Protein AF-A0A242WA40-F1 (afdb_monomer)

Secondary structure (DSSP, 8-state):
------PEEEEEEEEEEEEE--EEEEGGGTEEEE--EEEEEEEETTEEEEEE--HHHHTT--TT-EEEEEE-SS-EE-----------

Solvent-accessible surface area (backbone atoms only — not comparable to full-atom values): 5531 Å² total; per-residue (Å²): 133,86,74,81,85,66,47,49,82,40,72,23,34,28,75,41,78,48,78,44,84,47,46,85,48,42,72,95,78,71,39,75,48,45,79,60,46,34,34,39,31,33,40,43,96,97,42,78,41,80,40,83,48,56,67,76,58,56,74,74,58,54,74,71,39,76,41,72,28,30,42,46,100,87,50,69,45,66,87,86,71,84,73,77,82,73,81,128

pLDDT: mean 85.47, std 18.05, range [37.31, 98.25]

Structure (mmCIF, N/CA/C/O backbone):
data_AF-A0A242WA40-F1
#
_entry.id   AF-A0A242WA40-F1
#
loop_
_atom_site.group_PDB
_atom_site.id
_atom_site.type_symbol
_atom_site.label_atom_id
_atom_site.label_alt_id
_atom_site.label_comp_id
_atom_site.label_asym_id
_atom_site.label_entity_id
_atom_site.label_seq_id
_atom_site.pdbx_PDB_ins_code
_atom_site.Cartn_x
_atom_site.Cartn_y
_atom_site.Cartn_z
_atom_site.occupancy
_atom_site.B_iso_or_equiv
_atom_site.auth_seq_id
_atom_site.auth_comp_id
_atom_site.auth_asym_id
_atom_site.auth_atom_id
_atom_site.pdbx_PDB_model_num
ATOM 1 N N . MET A 1 1 ? 7.017 23.006 23.303 1.00 37.31 1 MET A N 1
ATOM 2 C CA . MET A 1 1 ? 6.130 21.824 23.315 1.00 37.31 1 MET A CA 1
ATOM 3 C C . MET A 1 1 ? 6.188 21.191 21.935 1.00 37.31 1 MET A C 1
ATOM 5 O O . MET A 1 1 ? 5.650 21.766 21.001 1.00 37.31 1 MET A O 1
ATOM 9 N N . LEU A 1 2 ? 6.916 20.085 21.779 1.00 38.44 2 LEU A N 1
ATOM 10 C CA . LEU A 1 2 ? 6.898 19.289 20.549 1.00 38.44 2 LEU A CA 1
ATOM 11 C C . LEU A 1 2 ? 5.665 18.390 20.644 1.00 38.44 2 LEU A C 1
ATOM 13 O O . LEU A 1 2 ? 5.713 17.359 21.303 1.00 38.44 2 LEU A O 1
ATOM 17 N N . GLY A 1 3 ? 4.535 18.858 20.110 1.00 40.03 3 GLY A N 1
ATOM 18 C CA . GLY A 1 3 ? 3.309 18.069 20.069 1.00 40.03 3 GLY A CA 1
ATOM 19 C C . GLY A 1 3 ? 3.552 16.787 19.281 1.00 40.03 3 GLY A C 1
ATOM 20 O O . GLY A 1 3 ? 4.061 16.836 18.162 1.00 40.03 3 GLY A O 1
ATOM 21 N N . ASP A 1 4 ? 3.225 15.648 19.882 1.00 48.69 4 ASP A N 1
ATOM 22 C CA . ASP A 1 4 ? 3.223 14.343 19.239 1.00 48.69 4 ASP A CA 1
ATOM 23 C C . ASP A 1 4 ? 2.307 14.363 18.000 1.00 48.69 4 ASP A C 1
ATOM 25 O O . ASP A 1 4 ? 1.116 14.079 18.089 1.00 48.69 4 ASP A O 1
ATOM 29 N N . PHE A 1 5 ? 2.856 14.644 16.815 1.00 51.28 5 PHE A N 1
ATOM 30 C CA . PHE A 1 5 ? 2.199 14.386 15.524 1.00 51.28 5 PHE A CA 1
ATOM 31 C C . PHE A 1 5 ? 2.167 12.877 15.222 1.00 51.28 5 PHE A C 1
ATOM 33 O O . PHE A 1 5 ? 2.544 12.424 14.142 1.00 51.28 5 PHE A O 1
ATOM 40 N N . LYS A 1 6 ? 1.778 12.060 16.202 1.00 69.25 6 LYS A N 1
ATOM 41 C CA . LYS A 1 6 ? 1.616 10.618 16.031 1.00 69.25 6 LYS A CA 1
ATOM 42 C C . LYS A 1 6 ? 0.219 10.404 15.468 1.00 69.25 6 LYS A C 1
ATOM 44 O O . LYS A 1 6 ? -0.762 10.665 16.159 1.00 69.25 6 LYS A O 1
ATOM 49 N N . GLY A 1 7 ? 0.139 9.994 14.202 1.00 78.38 7 GLY A N 1
ATOM 50 C CA . GLY A 1 7 ? -1.129 9.641 13.567 1.00 78.38 7 GLY A CA 1
ATOM 51 C C . GLY A 1 7 ? -1.928 8.670 14.441 1.00 78.38 7 GLY A C 1
ATOM 52 O O . GLY A 1 7 ? -1.362 7.884 15.208 1.00 78.38 7 GLY A O 1
ATOM 53 N N . LYS A 1 8 ? -3.254 8.734 14.358 1.00 89.12 8 LYS A N 1
ATOM 54 C CA . LYS A 1 8 ? -4.142 7.847 15.110 1.00 89.12 8 LYS A CA 1
ATOM 55 C C . LYS A 1 8 ? -4.044 6.443 14.522 1.00 89.12 8 LYS A C 1
ATOM 57 O O . LYS A 1 8 ? -4.226 6.262 13.324 1.00 89.12 8 LYS A O 1
ATOM 62 N N . LEU A 1 9 ? -3.775 5.440 15.354 1.00 91.75 9 LEU A N 1
ATOM 63 C CA . LEU A 1 9 ? -3.779 4.052 14.897 1.00 91.75 9 LEU A CA 1
ATOM 64 C C . LEU A 1 9 ? -5.220 3.608 14.603 1.00 91.75 9 LEU A C 1
ATOM 66 O O . LEU A 1 9 ? -6.080 3.658 15.485 1.00 91.75 9 LEU A O 1
ATOM 70 N N . VAL A 1 10 ? -5.470 3.149 13.380 1.00 93.12 10 VAL A N 1
ATOM 71 C CA . VAL A 1 10 ? -6.782 2.705 12.890 1.00 93.12 10 VAL A CA 1
ATOM 72 C C . VAL A 1 10 ? -6.676 1.335 12.216 1.00 93.12 10 VAL A C 1
ATOM 74 O O . VAL A 1 10 ? -5.589 0.900 11.825 1.00 93.12 10 VAL A O 1
ATOM 77 N N . ASN A 1 11 ? -7.809 0.639 12.099 1.00 94.81 11 ASN A N 1
ATOM 78 C CA . ASN A 1 11 ? -7.934 -0.511 11.205 1.00 94.81 11 ASN A CA 1
ATOM 79 C C . ASN A 1 11 ? -8.372 0.011 9.838 1.00 94.81 11 ASN A C 1
ATOM 81 O O . ASN A 1 11 ? -9.414 0.655 9.738 1.00 94.81 11 ASN A O 1
ATOM 85 N N . ALA A 1 12 ? -7.577 -0.259 8.810 1.00 95.94 12 ALA A N 1
ATOM 86 C CA . ALA A 1 12 ? -7.903 0.062 7.432 1.00 95.94 12 ALA A CA 1
ATOM 87 C C . ALA A 1 12 ? -8.168 -1.222 6.653 1.00 95.94 12 ALA A C 1
ATOM 89 O O . ALA A 1 12 ? -7.405 -2.184 6.757 1.00 95.94 12 ALA A O 1
ATOM 90 N N . LYS A 1 13 ? -9.231 -1.225 5.852 1.00 97.75 13 LYS A N 1
ATOM 91 C CA . LYS A 1 13 ? -9.550 -2.325 4.947 1.00 97.75 13 LYS A CA 1
ATOM 92 C C . LYS A 1 13 ? -8.846 -2.118 3.616 1.00 97.75 13 LYS A C 1
ATOM 94 O O . LYS A 1 13 ? -8.909 -1.032 3.043 1.00 97.75 13 LYS A O 1
ATOM 99 N N . VAL A 1 14 ? -8.216 -3.161 3.099 1.00 97.56 14 VAL A N 1
ATOM 100 C CA . VAL A 1 14 ? -7.662 -3.169 1.744 1.00 97.56 14 VAL A CA 1
ATOM 101 C C . VAL A 1 14 ? -8.808 -3.419 0.774 1.00 97.56 14 VAL A C 1
ATOM 103 O O . VAL A 1 14 ? -9.415 -4.488 0.787 1.00 97.56 14 VAL A O 1
ATOM 106 N N . ILE A 1 15 ? -9.134 -2.426 -0.049 1.00 98.00 15 ILE A N 1
ATOM 107 C CA . ILE A 1 15 ? -10.271 -2.500 -0.981 1.00 98.00 15 ILE A CA 1
ATOM 108 C C . ILE A 1 15 ? -9.841 -2.736 -2.430 1.00 98.00 15 ILE A C 1
ATOM 110 O O . ILE A 1 15 ? -10.656 -3.180 -3.231 1.00 98.00 15 ILE A O 1
ATOM 114 N N . ASP A 1 16 ? -8.576 -2.465 -2.761 1.00 98.25 16 ASP A N 1
ATOM 115 C CA . ASP A 1 16 ? -8.006 -2.726 -4.084 1.00 98.25 16 ASP A CA 1
ATOM 116 C C . ASP A 1 16 ? -6.479 -2.904 -4.006 1.00 98.25 16 ASP A C 1
ATOM 118 O O . ASP A 1 16 ? -5.821 -2.422 -3.074 1.00 98.25 16 ASP A O 1
ATOM 122 N N . LYS A 1 17 ? -5.919 -3.602 -4.998 1.00 97.62 17 LYS A N 1
ATOM 123 C CA . LYS A 1 17 ? -4.489 -3.876 -5.151 1.00 97.62 17 LYS A CA 1
ATOM 124 C C . LYS A 1 17 ? -4.076 -3.710 -6.606 1.00 97.62 17 LYS A C 1
ATOM 126 O O . LYS A 1 17 ? -4.595 -4.392 -7.484 1.00 97.62 17 LYS A O 1
ATOM 131 N N . LYS A 1 18 ? -3.046 -2.899 -6.853 1.00 97.94 18 LYS A N 1
ATOM 132 C CA . LYS A 1 18 ? -2.528 -2.659 -8.203 1.00 97.94 18 LYS A CA 1
ATOM 133 C C . LYS A 1 18 ? -1.008 -2.733 -8.254 1.00 97.94 18 LYS A C 1
ATOM 135 O O . LYS A 1 18 ? -0.318 -2.032 -7.522 1.00 97.94 18 LYS A O 1
ATOM 140 N N . PHE A 1 19 ? -0.487 -3.547 -9.166 1.00 97.25 19 PHE A N 1
ATOM 141 C CA . PHE A 1 19 ? 0.922 -3.520 -9.553 1.00 97.25 19 PHE A CA 1
ATOM 142 C C . PHE A 1 19 ? 1.080 -2.687 -10.826 1.00 97.25 19 PHE A C 1
ATOM 144 O O . PHE A 1 19 ? 0.304 -2.843 -11.770 1.00 97.25 19 PHE A O 1
ATOM 151 N N . ILE A 1 20 ? 2.065 -1.794 -10.839 1.00 97.00 20 ILE A N 1
ATOM 152 C CA . ILE A 1 20 ? 2.458 -1.029 -12.023 1.00 97.00 20 ILE A CA 1
ATOM 153 C C . ILE A 1 20 ? 3.895 -1.421 -12.337 1.00 97.00 20 ILE A C 1
ATOM 155 O O . ILE A 1 20 ? 4.792 -1.189 -11.523 1.00 97.00 20 ILE A O 1
ATOM 159 N N . GLU A 1 21 ? 4.092 -2.036 -13.500 1.00 95.50 21 GLU A N 1
ATOM 160 C CA . GLU A 1 21 ? 5.421 -2.378 -13.988 1.00 95.50 21 GLU A CA 1
ATOM 161 C C . GLU A 1 21 ? 6.240 -1.103 -14.225 1.00 95.50 21 GLU A C 1
ATOM 163 O O . GLU A 1 21 ? 5.709 -0.073 -14.643 1.00 95.50 21 GLU A O 1
ATOM 168 N N . GLY A 1 22 ? 7.525 -1.166 -13.882 1.00 93.75 22 GLY A N 1
ATOM 169 C CA . GLY A 1 22 ? 8.458 -0.082 -14.153 1.00 93.75 22 GLY A CA 1
ATOM 170 C C . GLY A 1 22 ? 8.924 -0.105 -15.605 1.00 93.75 22 GLY A C 1
ATOM 171 O O . GLY A 1 22 ? 8.912 -1.147 -16.252 1.00 93.75 22 GLY A O 1
ATOM 172 N N . ASP A 1 23 ? 9.392 1.034 -16.094 1.00 94.00 23 ASP A N 1
ATOM 173 C CA . ASP A 1 23 ? 9.988 1.161 -17.425 1.00 94.00 23 ASP A CA 1
ATOM 174 C C . ASP A 1 23 ? 11.512 1.304 -17.297 1.00 94.00 23 ASP A C 1
ATOM 176 O O . ASP A 1 23 ? 11.997 2.023 -16.421 1.00 94.00 23 ASP A O 1
ATOM 180 N N . ALA A 1 24 ? 12.285 0.639 -18.157 1.00 90.25 24 ALA A N 1
ATOM 181 C CA . ALA A 1 24 ? 13.746 0.746 -18.169 1.00 90.25 24 ALA A CA 1
ATOM 182 C C . ALA A 1 24 ? 14.251 2.119 -18.668 1.00 90.25 24 ALA A C 1
ATOM 184 O O . ALA A 1 24 ? 15.399 2.490 -18.415 1.00 90.25 24 ALA A O 1
ATOM 185 N N . GLY A 1 25 ? 13.394 2.887 -19.339 1.00 91.06 25 GLY A N 1
ATOM 186 C CA . GLY A 1 25 ? 13.730 4.124 -20.026 1.00 91.06 25 GLY A CA 1
ATOM 187 C C . GLY A 1 25 ? 14.486 3.875 -21.328 1.00 91.06 25 GLY A C 1
ATOM 188 O O . GLY A 1 25 ? 14.736 2.743 -21.743 1.00 91.06 25 GLY A O 1
ATOM 189 N N . ILE A 1 26 ? 14.894 4.965 -21.976 1.00 94.38 26 ILE A N 1
ATOM 190 C CA . ILE A 1 26 ? 15.724 4.934 -23.185 1.00 94.38 26 ILE A CA 1
ATOM 191 C C . ILE A 1 26 ? 16.951 5.819 -22.925 1.00 94.38 26 ILE A C 1
ATOM 193 O O . ILE A 1 26 ? 16.927 7.013 -23.244 1.00 94.38 26 ILE A O 1
ATOM 197 N N . PRO A 1 27 ? 18.044 5.261 -22.360 1.00 90.19 27 PRO A N 1
ATOM 198 C CA . PRO A 1 27 ? 19.222 6.039 -21.974 1.00 90.19 27 PRO A CA 1
ATOM 199 C C . PRO A 1 27 ? 19.853 6.813 -23.135 1.00 90.19 27 PRO A C 1
ATOM 201 O O . PRO A 1 27 ? 20.275 7.951 -22.956 1.00 90.19 27 PRO A O 1
ATOM 204 N N . ALA A 1 28 ? 19.851 6.235 -24.342 1.00 91.75 28 ALA A N 1
ATOM 205 C CA . ALA A 1 28 ? 20.388 6.873 -25.546 1.00 91.75 28 ALA A CA 1
ATOM 206 C C . ALA A 1 28 ? 19.654 8.173 -25.937 1.00 91.75 28 ALA A C 1
ATOM 208 O O . ALA A 1 28 ? 20.236 9.022 -26.602 1.00 91.75 28 ALA A O 1
ATOM 209 N N . MET A 1 29 ? 18.400 8.336 -25.504 1.00 93.25 29 MET A N 1
ATOM 210 C CA . MET A 1 29 ? 17.578 9.532 -25.731 1.00 93.25 29 MET A CA 1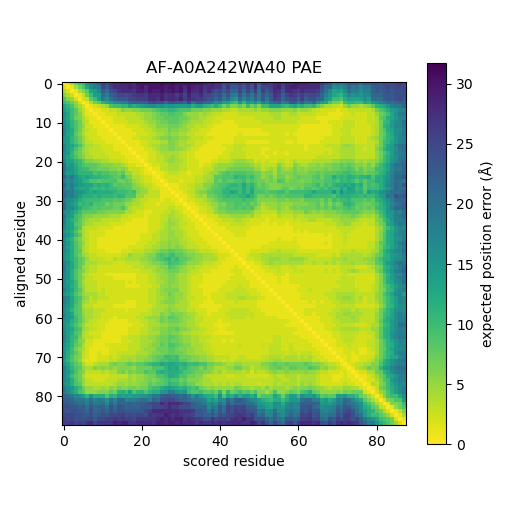
ATOM 211 C C . MET A 1 29 ? 17.477 10.414 -24.476 1.00 93.25 29 MET A C 1
ATOM 213 O O . MET A 1 29 ? 16.710 11.373 -24.460 1.00 93.25 29 MET A O 1
ATOM 217 N N . GLY A 1 30 ? 18.206 10.078 -23.403 1.00 92.19 30 GLY A N 1
ATOM 218 C CA . GLY A 1 30 ? 18.112 10.766 -22.114 1.00 92.19 30 GLY A CA 1
ATOM 219 C C . GLY A 1 30 ? 16.769 10.579 -21.399 1.00 92.19 30 GLY A C 1
ATOM 220 O O . GLY A 1 30 ? 16.455 11.358 -20.503 1.00 92.19 30 GLY A O 1
ATOM 221 N N . ILE A 1 31 ? 15.968 9.577 -21.781 1.00 92.06 31 ILE A N 1
ATOM 222 C CA . ILE A 1 31 ? 14.663 9.304 -21.166 1.00 92.06 31 ILE A CA 1
ATOM 223 C C . ILE A 1 31 ? 14.891 8.386 -19.958 1.00 92.06 31 ILE A C 1
ATOM 225 O O . ILE A 1 31 ? 15.261 7.224 -20.158 1.00 92.06 31 ILE A O 1
ATOM 229 N N . PRO A 1 32 ? 14.700 8.868 -18.714 1.00 91.19 32 PRO A N 1
ATOM 230 C CA . PRO A 1 32 ? 14.884 8.042 -17.531 1.00 91.19 32 PRO A CA 1
ATOM 231 C C . PRO A 1 32 ? 13.773 6.995 -17.425 1.00 91.19 32 PRO A C 1
ATOM 233 O O . PRO A 1 32 ? 12.623 7.247 -17.783 1.00 91.19 32 PRO A O 1
ATOM 236 N N . GLY A 1 33 ? 14.126 5.824 -16.900 1.00 92.25 33 GLY A N 1
ATOM 237 C CA . GLY A 1 33 ? 13.153 4.801 -16.543 1.00 92.25 33 GLY A CA 1
ATOM 238 C C . GLY A 1 33 ? 12.293 5.195 -15.343 1.00 92.25 33 GLY A C 1
ATOM 239 O O . GLY A 1 33 ? 12.552 6.181 -14.648 1.00 92.25 33 GLY A O 1
ATOM 240 N N . SER A 1 34 ? 11.279 4.382 -15.070 1.00 93.56 34 SER A N 1
ATOM 241 C CA . SER A 1 34 ? 10.430 4.501 -13.887 1.00 93.56 34 SER A CA 1
ATOM 242 C C . SER A 1 34 ? 10.490 3.215 -13.060 1.00 93.56 34 SER A C 1
ATOM 244 O O . SER A 1 34 ? 10.469 2.120 -13.620 1.00 93.56 34 SER A O 1
ATOM 246 N N . PRO A 1 35 ? 10.586 3.298 -11.723 1.00 93.50 35 PRO A N 1
ATOM 247 C CA . PRO A 1 35 ? 10.558 2.107 -10.888 1.00 93.50 35 PRO A CA 1
ATOM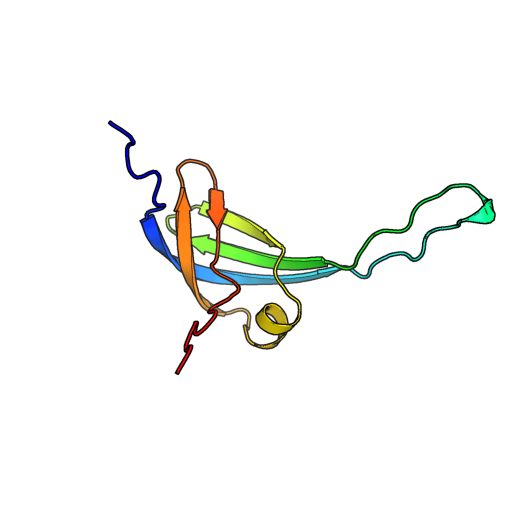 248 C C . PRO A 1 35 ? 9.149 1.502 -10.850 1.00 93.50 35 PRO A C 1
ATOM 250 O O . PRO A 1 35 ? 8.149 2.219 -10.928 1.00 93.50 35 PRO A O 1
ATOM 253 N N . ALA A 1 36 ? 9.076 0.184 -10.662 1.00 95.44 36 ALA A N 1
ATOM 254 C CA . ALA A 1 36 ? 7.810 -0.502 -10.434 1.00 95.44 36 ALA A CA 1
ATOM 255 C C . ALA A 1 36 ? 7.161 -0.048 -9.114 1.00 95.44 36 ALA A C 1
ATOM 257 O O . ALA A 1 36 ? 7.864 0.203 -8.131 1.00 95.44 36 ALA A O 1
ATOM 258 N N . LYS A 1 37 ? 5.826 0.004 -9.078 1.00 97.00 37 LYS A N 1
ATOM 259 C CA . LYS A 1 37 ? 5.043 0.399 -7.895 1.00 97.00 37 LYS A CA 1
ATOM 260 C C . LYS A 1 37 ? 4.081 -0.695 -7.466 1.00 97.00 37 LYS A C 1
ATOM 262 O O . LYS A 1 37 ? 3.485 -1.376 -8.305 1.00 97.00 37 LYS A O 1
ATOM 267 N N . TYR A 1 38 ? 3.888 -0.822 -6.158 1.00 97.44 38 TYR A N 1
ATOM 268 C CA . TYR A 1 38 ? 2.962 -1.783 -5.565 1.00 97.44 38 TYR A CA 1
ATOM 269 C C . TYR A 1 38 ? 1.961 -1.001 -4.731 1.00 97.44 38 TYR A C 1
ATOM 271 O O . TYR A 1 38 ? 2.262 -0.565 -3.629 1.00 97.44 38 TYR A O 1
ATOM 279 N N . LEU A 1 39 ? 0.773 -0.779 -5.277 1.00 97.50 39 LEU A N 1
ATOM 280 C CA . LEU A 1 39 ? -0.205 0.133 -4.706 1.00 97.50 39 LEU A CA 1
ATOM 281 C C . LEU A 1 39 ? -1.304 -0.641 -3.982 1.00 97.50 39 LEU A C 1
ATOM 283 O O . LEU A 1 39 ? -1.889 -1.570 -4.545 1.00 97.50 39 LEU A O 1
ATOM 287 N N . LEU A 1 40 ? -1.609 -0.229 -2.756 1.00 97.50 40 LEU A N 1
ATOM 288 C CA . LEU A 1 40 ? -2.804 -0.655 -2.030 1.00 97.50 40 LEU A CA 1
ATOM 289 C C . LEU A 1 40 ? -3.772 0.517 -1.934 1.00 97.50 40 LEU A C 1
ATOM 291 O O . LEU A 1 40 ? -3.361 1.629 -1.599 1.00 97.50 40 LEU A O 1
ATOM 295 N N . THR A 1 41 ? -5.053 0.255 -2.162 1.00 97.62 41 THR A N 1
ATOM 296 C CA . THR A 1 41 ? -6.118 1.203 -1.833 1.00 97.62 41 THR A CA 1
ATOM 297 C C . THR A 1 41 ? -6.697 0.820 -0.480 1.00 97.62 41 THR A C 1
ATOM 299 O O . THR A 1 41 ? -7.196 -0.293 -0.299 1.00 97.62 41 THR A O 1
ATOM 302 N N . LEU A 1 42 ? -6.604 1.739 0.475 1.00 96.81 42 LEU A N 1
ATOM 303 C CA . LEU A 1 42 ? -7.039 1.563 1.855 1.00 96.81 42 LEU A CA 1
ATOM 304 C C . LEU A 1 42 ? -8.307 2.365 2.116 1.00 96.81 42 LEU A C 1
ATOM 306 O O . LEU A 1 42 ? -8.390 3.513 1.688 1.00 96.81 42 LEU 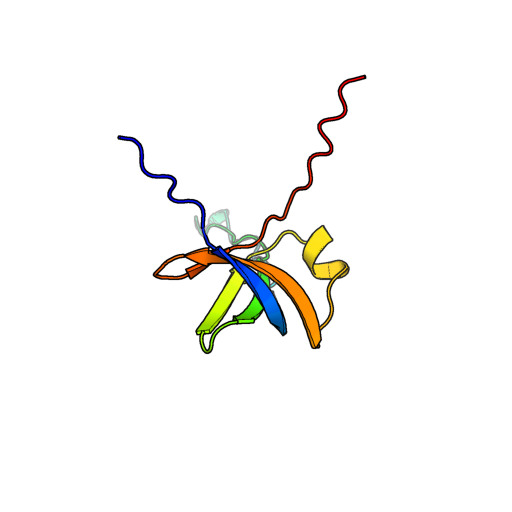A O 1
ATOM 310 N N . TYR A 1 43 ? -9.238 1.782 2.865 1.00 95.75 43 TYR A N 1
ATOM 311 C CA . TYR A 1 43 ? -10.425 2.449 3.390 1.00 95.75 43 TYR A CA 1
ATOM 312 C C . TYR A 1 43 ? -10.414 2.450 4.919 1.00 95.75 43 TYR A C 1
ATOM 314 O O . TYR A 1 43 ? -10.333 1.384 5.535 1.00 95.75 43 TYR A O 1
ATOM 322 N N . ALA A 1 44 ? -10.522 3.624 5.533 1.00 94.88 44 ALA A N 1
ATOM 323 C CA . ALA A 1 44 ? -10.695 3.786 6.975 1.00 94.88 44 ALA A CA 1
ATOM 324 C C . ALA A 1 44 ? -11.409 5.109 7.266 1.00 94.88 44 ALA A C 1
ATOM 326 O O . ALA A 1 44 ? -11.107 6.103 6.617 1.00 94.88 44 ALA A O 1
ATOM 327 N N . ASN A 1 45 ? -12.323 5.126 8.244 1.00 91.88 45 ASN A N 1
ATOM 328 C CA . ASN A 1 45 ? -13.037 6.334 8.696 1.00 91.88 45 ASN A CA 1
ATOM 329 C C . ASN A 1 45 ? -13.594 7.193 7.545 1.00 91.88 45 ASN A C 1
ATOM 331 O O . ASN A 1 45 ? -13.412 8.407 7.515 1.00 91.88 45 ASN A O 1
ATOM 335 N N . ASP A 1 46 ? -14.234 6.540 6.573 1.00 89.00 46 ASP A N 1
ATOM 336 C CA . ASP A 1 46 ? -14.831 7.175 5.391 1.00 89.00 46 ASP A CA 1
ATOM 337 C C . ASP A 1 46 ? -13.830 7.899 4.472 1.00 89.00 46 ASP A C 1
ATOM 339 O O . ASP A 1 46 ? -14.211 8.670 3.590 1.00 89.00 46 ASP A O 1
ATOM 343 N N . GLN A 1 47 ? -12.539 7.595 4.619 1.00 88.81 47 GLN A N 1
ATOM 344 C CA . GLN A 1 47 ? -11.463 8.040 3.743 1.00 88.81 47 GLN A CA 1
ATOM 345 C C . GLN A 1 47 ? -10.912 6.879 2.923 1.00 88.81 47 GLN A C 1
ATOM 347 O O . GLN A 1 47 ? -10.751 5.761 3.416 1.00 88.81 47 GLN A O 1
ATOM 352 N N . THR A 1 48 ? -10.582 7.168 1.664 1.00 93.81 48 THR A N 1
ATOM 353 C CA . THR A 1 48 ? -9.882 6.240 0.774 1.00 93.81 48 THR A CA 1
ATOM 354 C C . THR A 1 48 ? -8.531 6.822 0.389 1.00 93.81 48 THR A C 1
ATOM 356 O O . THR A 1 48 ? -8.468 7.949 -0.094 1.00 93.81 48 THR A O 1
ATOM 359 N N . GLN A 1 49 ? -7.459 6.051 0.560 1.00 94.94 49 GLN A N 1
ATOM 360 C CA . GLN A 1 49 ? -6.104 6.475 0.212 1.00 94.94 49 GLN A CA 1
ATOM 361 C C . GLN A 1 49 ? -5.382 5.382 -0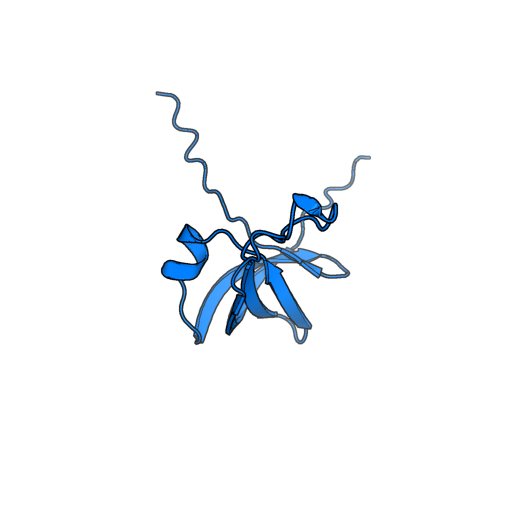.568 1.00 94.94 49 GLN A C 1
ATOM 363 O O . GLN A 1 49 ? -5.371 4.219 -0.166 1.00 94.94 49 GLN A O 1
ATOM 368 N N . VAL A 1 50 ? -4.718 5.773 -1.655 1.00 95.94 50 VAL A N 1
ATOM 369 C CA . VAL A 1 50 ? -3.760 4.909 -2.350 1.00 95.94 50 VAL A CA 1
ATOM 370 C C . VAL A 1 50 ? -2.389 5.099 -1.715 1.00 95.94 50 VAL A C 1
ATOM 372 O O . VAL A 1 50 ? -1.912 6.232 -1.595 1.00 95.94 50 VAL A O 1
ATOM 375 N N . VAL A 1 51 ? -1.755 4.000 -1.317 1.00 93.94 51 VAL A N 1
ATOM 376 C CA . VAL A 1 51 ? -0.412 3.987 -0.728 1.00 93.94 51 VAL A CA 1
ATOM 377 C C . VAL A 1 51 ? 0.516 3.097 -1.545 1.00 93.94 51 VAL A C 1
ATOM 379 O O . VAL A 1 51 ? 0.140 1.992 -1.935 1.00 93.94 51 VAL A O 1
ATOM 382 N N . ASP A 1 52 ? 1.730 3.582 -1.806 1.00 94.94 52 ASP A N 1
ATOM 383 C CA . ASP A 1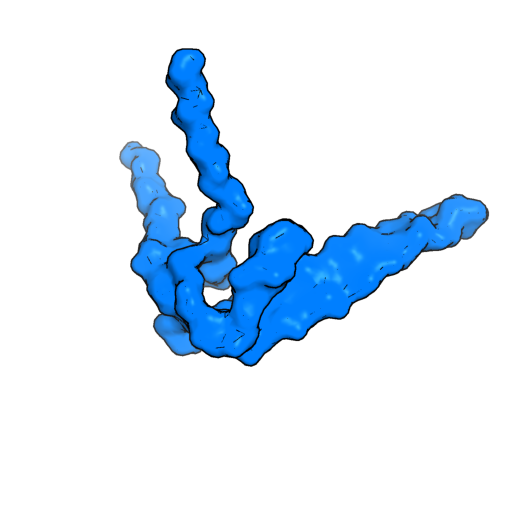 52 ? 2.801 2.771 -2.388 1.00 94.94 52 ASP A CA 1
ATOM 384 C C . ASP A 1 52 ? 3.490 1.973 -1.282 1.00 94.94 52 ASP A C 1
ATOM 386 O O . ASP A 1 52 ? 3.859 2.513 -0.229 1.00 94.94 52 ASP A O 1
ATOM 390 N N . VAL A 1 53 ? 3.615 0.670 -1.502 1.00 94.38 53 VAL A N 1
ATOM 391 C CA . VAL A 1 53 ? 4.126 -0.268 -0.514 1.00 94.38 53 VAL A CA 1
ATOM 392 C C . VAL A 1 53 ? 5.289 -1.083 -1.052 1.00 94.38 53 VAL A C 1
ATOM 394 O O . VAL A 1 53 ? 5.509 -1.229 -2.251 1.00 94.38 53 VAL A O 1
ATOM 397 N N . LYS A 1 54 ? 6.058 -1.681 -0.149 1.00 93.88 54 LYS A N 1
ATOM 398 C CA . LYS A 1 54 ? 7.110 -2.619 -0.523 1.00 93.88 54 LYS A CA 1
ATOM 399 C C . LYS A 1 54 ? 6.510 -3.889 -1.123 1.00 93.88 54 LYS A C 1
ATOM 401 O O . LYS A 1 54 ? 5.498 -4.413 -0.653 1.00 93.88 54 LYS A O 1
ATOM 406 N N . SER A 1 55 ? 7.208 -4.456 -2.104 1.00 94.06 55 SER A N 1
ATOM 407 C CA . SER A 1 55 ? 6.790 -5.676 -2.806 1.00 94.06 55 SER A CA 1
ATOM 408 C C . SER A 1 55 ? 6.551 -6.871 -1.873 1.00 94.06 55 SER A C 1
ATOM 410 O O . SER A 1 55 ? 5.632 -7.658 -2.085 1.00 94.06 55 SER A O 1
ATOM 412 N N . ASN A 1 56 ? 7.354 -7.013 -0.814 1.00 93.38 56 ASN A N 1
ATOM 413 C CA . ASN A 1 56 ? 7.223 -8.084 0.174 1.00 93.38 56 ASN A CA 1
ATOM 414 C C . ASN A 1 56 ? 5.970 -7.938 1.050 1.00 93.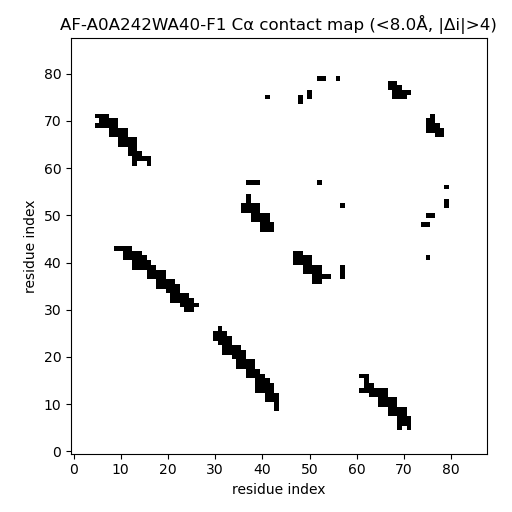38 56 ASN A C 1
ATOM 416 O O . ASN A 1 56 ? 5.410 -8.952 1.459 1.00 93.38 56 ASN A O 1
ATOM 420 N N . PHE A 1 57 ? 5.546 -6.707 1.338 1.00 92.62 57 PHE A N 1
ATOM 421 C CA . PHE A 1 57 ? 4.303 -6.415 2.041 1.00 92.62 57 PHE A CA 1
ATOM 422 C C . PHE A 1 57 ? 3.115 -6.664 1.108 1.00 92.62 57 PHE A C 1
ATOM 424 O O . PHE A 1 57 ? 2.221 -7.431 1.446 1.00 92.62 57 PHE A O 1
ATOM 431 N N . PHE A 1 58 ? 3.171 -6.139 -0.120 1.00 94.94 58 PHE A N 1
ATOM 432 C CA . PHE A 1 58 ? 2.13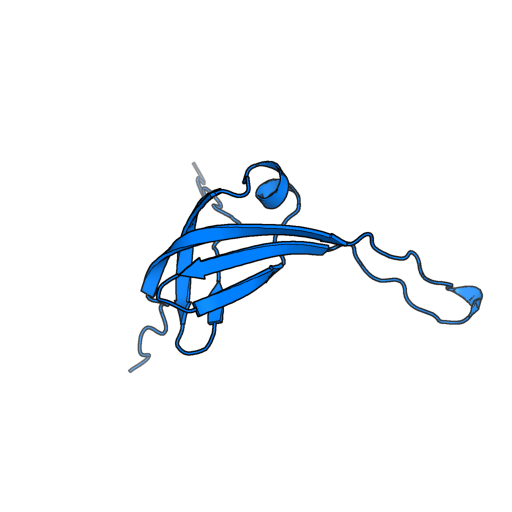2 -6.325 -1.139 1.00 94.94 58 PHE A CA 1
ATOM 433 C C . PHE A 1 58 ? 1.793 -7.797 -1.420 1.00 94.94 58 PHE A C 1
ATOM 435 O O . PHE A 1 58 ? 0.631 -8.140 -1.623 1.00 94.94 58 PHE A O 1
ATOM 442 N N . LYS A 1 59 ? 2.799 -8.680 -1.445 1.00 94.06 59 LYS A N 1
ATOM 443 C CA . LYS A 1 59 ? 2.621 -10.120 -1.706 1.00 94.06 59 LYS A CA 1
ATOM 444 C C . LYS A 1 59 ? 1.952 -10.894 -0.561 1.00 94.06 59 LYS A C 1
ATOM 446 O O . LYS A 1 59 ? 1.592 -12.043 -0.774 1.00 94.06 59 LYS A O 1
ATOM 451 N N . LYS A 1 60 ? 1.844 -10.311 0.637 1.00 94.12 60 LYS A N 1
ATOM 452 C CA . LYS A 1 60 ? 1.322 -10.971 1.852 1.00 94.12 60 LYS A CA 1
ATOM 453 C C . LYS A 1 60 ? -0.073 -10.502 2.266 1.00 94.12 60 LYS A C 1
ATOM 455 O O . LYS A 1 60 ? -0.579 -10.982 3.270 1.00 94.12 60 LYS A O 1
ATOM 460 N N . ILE A 1 61 ? -0.609 -9.517 1.559 1.00 93.94 61 ILE A N 1
ATOM 461 C CA . ILE A 1 61 ? -1.874 -8.853 1.861 1.00 93.94 61 ILE A CA 1
ATOM 462 C C . ILE A 1 61 ? -2.826 -9.132 0.715 1.00 93.94 61 ILE A C 1
ATOM 464 O O . ILE A 1 61 ? -2.400 -9.006 -0.426 1.00 93.94 61 ILE A O 1
ATOM 468 N N . ASP A 1 62 ? -4.089 -9.418 0.977 1.00 96.50 62 ASP A N 1
ATOM 469 C CA . ASP A 1 62 ? -5.123 -9.605 -0.037 1.00 96.50 62 ASP A CA 1
ATOM 470 C C . ASP A 1 62 ? -6.220 -8.535 0.045 1.00 96.50 62 ASP A C 1
ATOM 472 O O . ASP A 1 62 ? -6.356 -7.803 1.028 1.00 96.50 62 ASP A O 1
ATOM 476 N N . VAL A 1 63 ? -6.987 -8.386 -1.040 1.00 97.31 63 VAL A N 1
ATOM 477 C CA . VAL A 1 63 ? -8.177 -7.521 -1.022 1.00 97.31 63 VAL A CA 1
ATOM 478 C C . VAL A 1 63 ? -9.181 -8.117 -0.040 1.00 97.31 63 VAL A C 1
ATOM 480 O O . VAL A 1 63 ? -9.518 -9.294 -0.126 1.00 97.31 63 VAL A O 1
ATOM 483 N N . GLY A 1 64 ? -9.680 -7.288 0.871 1.00 97.31 64 GLY A N 1
ATOM 484 C CA . GLY A 1 64 ? -10.545 -7.699 1.971 1.00 97.31 64 GLY A CA 1
ATOM 485 C C . GLY A 1 64 ? -9.841 -7.744 3.325 1.00 97.31 64 GLY A C 1
ATOM 486 O O . GLY A 1 64 ? -10.543 -7.646 4.331 1.00 97.31 64 GLY A O 1
ATOM 487 N N . ASP A 1 65 ? -8.507 -7.808 3.359 1.00 96.88 65 ASP A N 1
ATOM 488 C CA . ASP A 1 65 ? -7.742 -7.822 4.607 1.00 96.88 65 ASP A CA 1
ATOM 489 C C . ASP A 1 65 ? -7.896 -6.516 5.392 1.00 96.88 65 ASP A C 1
ATOM 491 O O . ASP A 1 65 ? -7.988 -5.421 4.828 1.00 96.88 65 ASP A O 1
ATOM 495 N N . GLU A 1 66 ? -7.848 -6.632 6.719 1.00 96.06 66 GLU A N 1
ATOM 496 C CA . GLU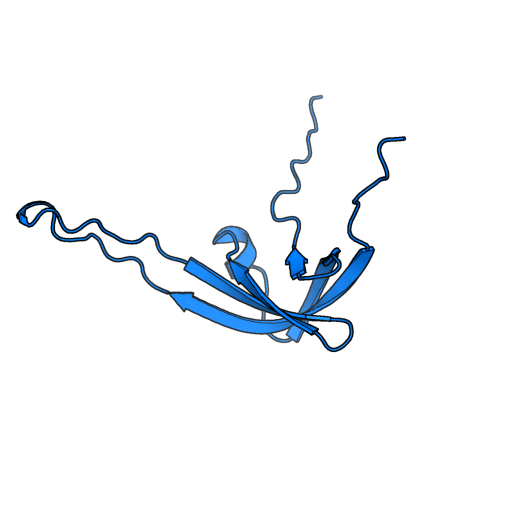 A 1 66 ? -7.724 -5.494 7.624 1.00 96.06 66 GLU A CA 1
ATOM 497 C C . GLU A 1 66 ? -6.279 -5.353 8.106 1.00 96.06 66 GLU A C 1
ATOM 499 O O . GLU A 1 66 ? -5.688 -6.283 8.660 1.00 96.06 66 GLU A O 1
ATOM 504 N N . ILE A 1 67 ? -5.710 -4.160 7.937 1.00 93.88 67 ILE A N 1
ATOM 505 C CA . ILE A 1 67 ? -4.348 -3.831 8.361 1.00 93.88 67 ILE A CA 1
ATOM 506 C C . ILE A 1 67 ? -4.339 -2.643 9.319 1.00 93.88 67 ILE A C 1
ATOM 508 O O . ILE A 1 67 ? -5.239 -1.804 9.329 1.00 93.88 67 ILE A O 1
ATOM 512 N N . LYS A 1 68 ? -3.283 -2.548 10.130 1.00 92.50 68 LYS A N 1
ATOM 513 C CA . LYS A 1 68 ? -3.036 -1.363 10.954 1.00 92.50 68 LYS A CA 1
ATOM 514 C C . LYS A 1 68 ? -2.465 -0.240 10.093 1.00 92.50 68 LYS A C 1
ATOM 516 O O . LYS A 1 68 ? -1.455 -0.433 9.418 1.00 92.50 68 LYS A O 1
ATOM 521 N N . ALA A 1 69 ? -3.094 0.926 10.166 1.00 91.75 69 ALA A N 1
ATOM 522 C CA . ALA A 1 69 ? -2.656 2.151 9.511 1.00 91.75 69 ALA A CA 1
ATOM 523 C C . ALA A 1 69 ? -2.628 3.309 10.514 1.00 91.75 69 ALA A C 1
ATOM 525 O O . ALA A 1 69 ? -3.310 3.279 11.539 1.00 91.75 69 ALA A O 1
ATOM 526 N N . TYR A 1 70 ? -1.836 4.328 10.211 1.00 90.56 70 TYR A N 1
ATOM 527 C CA . TYR A 1 70 ? -1.817 5.597 10.917 1.00 90.56 70 TYR A CA 1
ATOM 528 C C . TYR A 1 70 ? -2.601 6.625 10.111 1.00 90.56 70 TYR A C 1
ATOM 530 O O . TYR A 1 70 ? -2.264 6.927 8.967 1.00 90.56 70 TYR A O 1
ATOM 538 N N . GLU A 1 71 ? -3.650 7.155 10.721 1.00 88.75 71 GLU A N 1
ATOM 539 C CA . GLU A 1 71 ? -4.457 8.238 10.183 1.00 88.75 71 GLU A CA 1
ATOM 540 C C . GLU A 1 71 ? -3.898 9.583 10.640 1.00 88.75 71 GLU A C 1
ATOM 542 O O . GLU A 1 71 ? -3.784 9.871 11.836 1.00 88.75 71 GLU A O 1
ATOM 547 N N . TYR A 1 72 ? -3.557 10.415 9.666 1.00 87.31 72 TYR A N 1
ATOM 548 C CA . TYR A 1 72 ? -3.228 11.820 9.843 1.00 87.31 72 TYR A CA 1
ATOM 549 C C . TYR A 1 72 ? -4.370 12.662 9.286 1.00 87.31 72 TYR A C 1
ATOM 551 O O . TYR A 1 72 ? -5.255 12.154 8.605 1.00 87.31 72 TYR A O 1
ATOM 559 N N . LYS A 1 73 ? -4.334 13.973 9.541 1.00 84.12 73 LYS A N 1
ATOM 560 C CA . LYS A 1 73 ? -5.386 14.898 9.103 1.00 84.12 73 LYS A CA 1
ATOM 561 C C . LYS A 1 73 ? -5.719 14.779 7.606 1.00 84.12 73 LYS A C 1
ATOM 563 O O . LYS A 1 73 ? -6.884 14.895 7.247 1.00 84.12 73 LYS A O 1
ATOM 568 N N . ASP A 1 74 ? -4.705 14.522 6.777 1.00 85.38 74 ASP A N 1
ATOM 569 C CA . ASP A 1 74 ? -4.819 14.599 5.317 1.00 85.38 74 ASP A CA 1
ATOM 570 C C . ASP A 1 74 ? -4.439 13.297 4.583 1.00 85.38 74 ASP A C 1
ATOM 572 O O . ASP A 1 74 ? -4.487 13.263 3.356 1.00 85.38 74 ASP A O 1
ATOM 576 N N . HIS A 1 75 ? -4.003 12.242 5.286 1.00 85.62 75 HIS A N 1
ATOM 577 C CA . HIS A 1 75 ? -3.599 10.984 4.644 1.00 85.62 75 HIS A CA 1
ATOM 578 C C . HIS A 1 75 ? -3.570 9.791 5.6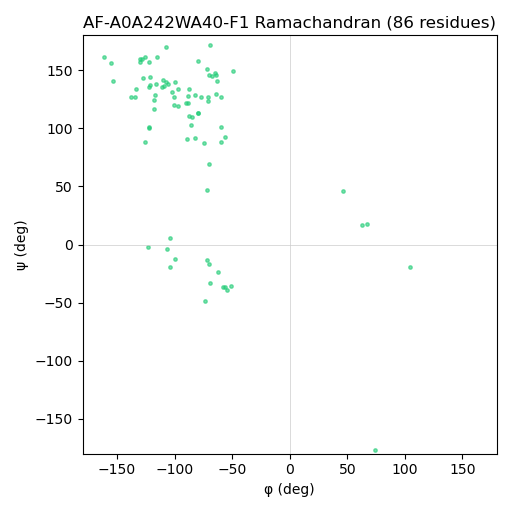09 1.00 85.62 75 HIS A C 1
ATOM 580 O O . HIS A 1 75 ? -3.433 9.944 6.824 1.00 85.62 75 HIS A O 1
ATOM 586 N N . LEU A 1 76 ? -3.600 8.587 5.031 1.00 86.94 76 LEU A N 1
ATOM 587 C CA . LEU A 1 76 ? -3.286 7.330 5.709 1.00 86.94 76 LEU A CA 1
ATOM 588 C C . LEU A 1 76 ? -1.849 6.902 5.384 1.00 86.94 76 LEU A C 1
ATOM 590 O O . LEU A 1 76 ? -1.410 6.995 4.236 1.00 86.94 76 LEU A O 1
ATOM 594 N N . SER A 1 77 ? -1.127 6.381 6.373 1.00 86.44 77 SER A N 1
ATOM 595 C CA . SER A 1 77 ? 0.164 5.716 6.176 1.00 86.44 77 SER A CA 1
ATOM 596 C C . SER A 1 77 ? 0.180 4.344 6.846 1.00 86.44 77 SER A C 1
ATOM 598 O O . SER A 1 77 ? -0.623 4.056 7.731 1.00 86.44 77 SER A O 1
ATOM 600 N N . ILE A 1 78 ? 1.087 3.469 6.419 1.00 88.31 78 ILE A N 1
ATOM 601 C CA . ILE A 1 78 ? 1.261 2.144 7.017 1.00 88.31 78 ILE A CA 1
ATOM 602 C C . ILE A 1 78 ? 2.722 1.932 7.394 1.00 88.31 78 ILE A C 1
ATOM 604 O O . ILE A 1 78 ? 3.631 2.356 6.678 1.00 88.31 78 ILE A O 1
ATOM 608 N N . GLU A 1 79 ? 2.955 1.253 8.512 1.00 84.94 79 GLU A N 1
ATOM 609 C CA . GLU A 1 79 ? 4.298 0.830 8.894 1.00 84.94 79 GLU A CA 1
ATOM 610 C C . GLU A 1 79 ? 4.668 -0.432 8.109 1.00 84.94 79 GLU A C 1
ATOM 612 O O . GLU A 1 79 ? 4.066 -1.491 8.274 1.00 84.94 79 GLU A O 1
ATOM 617 N N . GLN A 1 80 ? 5.654 -0.307 7.222 1.00 76.75 80 GLN A N 1
ATOM 618 C CA . GLN A 1 80 ? 6.030 -1.373 6.284 1.00 76.75 80 GLN A CA 1
ATOM 619 C C . GLN A 1 80 ? 7.260 -2.171 6.738 1.00 76.75 80 GLN A C 1
ATOM 621 O O . GLN A 1 80 ? 7.539 -3.240 6.196 1.00 76.75 80 GLN A O 1
ATOM 626 N N . ASP A 1 81 ? 7.981 -1.670 7.744 1.00 60.28 81 ASP A N 1
ATOM 627 C CA . ASP A 1 81 ? 9.113 -2.335 8.381 1.00 60.28 81 ASP A CA 1
ATOM 628 C C . ASP A 1 81 ? 8.843 -2.488 9.874 1.00 60.28 81 ASP A C 1
ATOM 630 O O . ASP A 1 81 ? 9.146 -1.590 10.652 1.00 60.28 81 ASP A O 1
ATOM 634 N N . LYS A 1 82 ? 8.440 -3.682 10.314 1.00 51.75 82 LYS A N 1
ATOM 635 C CA . LYS A 1 82 ? 8.874 -4.097 11.648 1.00 51.75 82 LYS A CA 1
ATOM 636 C C . LYS A 1 82 ? 10.343 -4.471 11.533 1.00 51.75 82 LYS A C 1
ATOM 638 O O . LYS A 1 82 ? 10.670 -5.643 11.347 1.00 51.75 82 LYS A O 1
ATOM 643 N N . ARG A 1 83 ? 11.254 -3.505 11.685 1.00 40.69 83 ARG A N 1
ATOM 644 C CA . ARG A 1 83 ? 12.548 -3.874 12.263 1.00 40.69 83 ARG A CA 1
ATOM 645 C C . ARG A 1 83 ? 12.211 -4.427 13.644 1.00 40.69 83 ARG A C 1
ATOM 647 O O . ARG A 1 83 ? 11.973 -3.669 14.577 1.00 40.69 83 ARG A O 1
ATOM 654 N N . LYS A 1 84 ? 12.197 -5.755 13.791 1.00 41.75 84 LYS A N 1
ATOM 655 C CA . LYS A 1 84 ? 12.604 -6.344 15.064 1.00 41.75 84 LYS A CA 1
ATOM 656 C C . LYS A 1 84 ? 14.045 -5.878 15.253 1.00 41.75 84 LYS A C 1
ATOM 658 O O . LYS A 1 84 ? 14.966 -6.522 14.770 1.00 41.75 84 LYS A O 1
ATOM 663 N N . SER A 1 85 ? 14.234 -4.713 15.866 1.00 40.94 85 SER A N 1
ATOM 664 C CA . SER A 1 85 ? 15.517 -4.327 16.438 1.00 40.94 85 SER A CA 1
ATOM 665 C C . SER A 1 85 ? 15.731 -5.210 17.665 1.00 40.94 85 SER A C 1
ATOM 667 O O . SER A 1 85 ? 15.585 -4.760 18.793 1.00 40.94 85 SER A O 1
ATOM 669 N N . GLY A 1 86 ? 15.962 -6.500 17.427 1.00 40.50 86 GLY A N 1
ATOM 670 C CA . GLY A 1 86 ? 16.613 -7.385 18.375 1.00 40.50 86 GLY A CA 1
ATOM 671 C C . GLY A 1 86 ? 18.097 -7.290 18.075 1.00 40.50 86 GLY A C 1
ATOM 672 O O . GLY A 1 86 ? 18.581 -7.976 17.181 1.00 40.50 86 GLY A O 1
ATOM 673 N N . TRP A 1 87 ? 18.773 -6.360 18.740 1.00 40.69 87 TRP A N 1
ATOM 674 C CA . TRP A 1 87 ? 20.171 -6.573 19.079 1.00 40.69 87 TRP A CA 1
ATOM 675 C C . TRP A 1 87 ? 20.127 -7.346 20.397 1.00 40.69 87 TRP A C 1
ATOM 677 O O . TRP A 1 87 ? 19.735 -6.776 21.416 1.00 40.69 87 TRP A O 1
ATOM 687 N N . ASP A 1 88 ? 20.365 -8.653 20.302 1.00 40.31 88 ASP A N 1
ATOM 688 C CA . ASP A 1 88 ? 20.886 -9.471 21.404 1.00 40.31 88 ASP A CA 1
ATOM 689 C C . ASP A 1 88 ? 22.381 -9.137 21.559 1.00 40.31 88 ASP A C 1
ATOM 691 O O . ASP A 1 88 ? 23.036 -8.952 20.500 1.00 40.31 88 ASP A O 1
#

Mean predicted aligned error: 7.53 Å

Organism: NCBI:txid180868

Sequence (88 aa):
MLGDFKGKLVNAKVIDKKFIEGDAGIPAMGIPGSPAKYLLTLYANDQTQVVDVKSNFFKKIDVGDEIKAYEYKDHLSIEQDKRKSGWD

Nearest PDB structures (foldseek):
  3q6c-assembly11_K  TM=8.479E-01  e=1.831E-01  Klebsiella variicola At-22
  3q6c-assembly1_A  TM=6.636E-01  e=1.066E-01  Klebsiella variicola At-22
  3q6c-assembly9_I  TM=6.525E-01  e=9.063E-02  Klebsiella variicola At-22
  7ypo-assembly1_A  TM=6.649E-01  e=1.734E-01  Helicoverpa armigera nucleopolyhedrovirus
  7yny-assembly1_D  TM=6.003E-01  e=1.475E-01  Helicoverpa armigera nucleopolyhedrovirus

Foldseek 3Di:
DPPPQFFDKWKKAFADWDKDCKAPFDVVVPGHIGHIWIWTWIDDPNDTDIDTADPVQSVVDDHGDIDIWGHGPPDIHHDRDPPPPPPD

Radius of gyration: 16.56 Å; Cα contacts (8 Å, |Δi|>4): 144; chains: 1; bounding box: 36×33×49 Å